Protein AF-A0A3D5PY37-F1 (afdb_monomer_lite)

Secondary structure (DSSP, 8-state):
-EE--SSS--EEEEEE-TTS-EEEEE-S-SS--HHHHHHHHHH--SEEEE---SPPPPTT---

Radius of gyration: 12.94 Å; chains: 1; bounding box: 30×26×28 Å

Sequence (63 aa):
PLPLNHSRLTFGYAIGHRSGARFAYLTDTLGLPEESADFLRQWCPNHIAVDCSHPPADVSGKA

pLDDT: mean 92.04, std 12.64, range [45.09, 98.38]

Structure (mmCIF, N/CA/C/O backbone):
data_AF-A0A3D5PY37-F1
#
_entry.id   AF-A0A3D5PY37-F1
#
loop_
_atom_site.group_PDB
_atom_site.id
_atom_site.type_symbol
_atom_site.label_atom_id
_atom_site.label_alt_id
_atom_site.label_comp_id
_atom_site.label_asym_id
_atom_site.label_entity_id
_atom_site.label_seq_id
_atom_site.pdbx_PDB_ins_code
_atom_site.Cartn_x
_atom_site.Cartn_y
_atom_site.Cartn_z
_atom_site.occupancy
_atom_site.B_iso_or_equiv
_atom_site.auth_seq_id
_atom_site.auth_comp_id
_atom_site.auth_asym_id
_atom_site.auth_atom_id
_atom_site.pdbx_PDB_model_num
ATOM 1 N N . PRO A 1 1 ? 1.765 6.852 5.942 1.00 88.25 1 PRO A N 1
ATOM 2 C CA . PRO A 1 1 ? 2.167 6.572 4.540 1.00 88.25 1 PRO A CA 1
ATOM 3 C C . PRO A 1 1 ? 3.000 5.290 4.541 1.00 88.25 1 PRO A C 1
ATOM 5 O O . PRO A 1 1 ? 3.712 5.078 5.518 1.00 88.25 1 PRO A O 1
ATOM 8 N N . LEU A 1 2 ? 2.870 4.440 3.524 1.00 96.88 2 LEU A N 1
ATOM 9 C CA . LEU A 1 2 ? 3.597 3.171 3.419 1.00 96.88 2 LEU A CA 1
ATOM 10 C C . LEU A 1 2 ? 4.660 3.288 2.323 1.00 96.88 2 LEU A C 1
ATOM 12 O O . LEU A 1 2 ? 4.282 3.560 1.186 1.00 96.88 2 LEU A O 1
ATOM 16 N N . PRO A 1 3 ? 5.959 3.116 2.608 1.00 97.44 3 PRO A N 1
ATOM 17 C CA . PRO A 1 3 ? 6.980 3.050 1.564 1.00 97.44 3 PRO A CA 1
ATOM 18 C C . PRO A 1 3 ? 6.686 1.923 0.564 1.00 97.44 3 PRO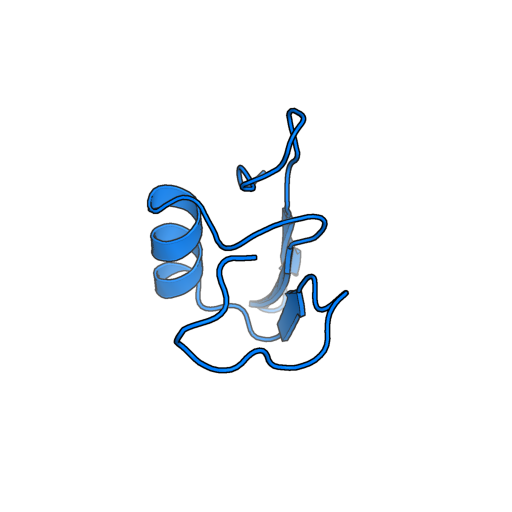 A C 1
ATOM 20 O O . PRO A 1 3 ? 6.283 0.830 0.968 1.00 97.44 3 PRO A O 1
ATOM 23 N N . LEU A 1 4 ? 6.889 2.180 -0.730 1.00 97.56 4 LEU A N 1
ATOM 24 C CA . LEU A 1 4 ? 6.703 1.204 -1.808 1.00 97.56 4 LEU A CA 1
ATOM 25 C C . LEU A 1 4 ? 8.010 0.965 -2.572 1.00 97.56 4 LEU A C 1
ATOM 27 O O . LEU A 1 4 ? 8.829 1.871 -2.722 1.00 97.56 4 LEU A O 1
ATOM 31 N N . ASN A 1 5 ? 8.191 -0.259 -3.074 1.00 96.50 5 ASN A N 1
ATOM 32 C CA . ASN A 1 5 ? 9.328 -0.614 -3.920 1.00 96.50 5 ASN A CA 1
ATOM 33 C C . ASN A 1 5 ? 9.086 -0.065 -5.323 1.00 96.50 5 ASN A C 1
ATOM 35 O O . ASN A 1 5 ? 8.292 -0.629 -6.078 1.00 96.50 5 ASN A O 1
ATOM 39 N N . HIS A 1 6 ? 9.752 1.034 -5.665 1.00 96.25 6 HIS A N 1
ATOM 40 C CA . HIS A 1 6 ? 9.647 1.660 -6.976 1.00 96.25 6 HIS A CA 1
ATOM 41 C C . HIS A 1 6 ? 10.948 2.392 -7.347 1.00 96.25 6 HIS A C 1
ATOM 43 O O . HIS A 1 6 ? 11.823 2.612 -6.513 1.00 96.25 6 HIS A O 1
ATOM 49 N N . SER A 1 7 ? 11.074 2.801 -8.611 1.00 95.06 7 SER A N 1
ATOM 50 C CA . SER A 1 7 ? 12.241 3.537 -9.136 1.00 95.06 7 SER A CA 1
ATOM 51 C C . SER A 1 7 ? 12.407 4.958 -8.577 1.00 95.06 7 SER A C 1
ATOM 53 O O . SER A 1 7 ? 13.448 5.587 -8.760 1.00 95.06 7 SER A O 1
ATOM 55 N N . ARG A 1 8 ? 11.374 5.487 -7.918 1.00 95.69 8 ARG A N 1
ATOM 56 C CA . ARG A 1 8 ? 11.346 6.803 -7.272 1.00 95.69 8 ARG A CA 1
ATOM 57 C C . ARG A 1 8 ? 10.782 6.645 -5.866 1.00 95.69 8 ARG A C 1
ATOM 59 O O . ARG A 1 8 ? 10.194 5.613 -5.557 1.00 95.69 8 ARG A O 1
ATOM 66 N N . LEU A 1 9 ? 10.935 7.677 -5.037 1.00 96.25 9 LEU A N 1
ATOM 67 C CA . LEU A 1 9 ? 10.251 7.740 -3.750 1.00 96.25 9 LEU A CA 1
ATOM 68 C C . LEU A 1 9 ? 8.735 7.677 -3.983 1.00 96.25 9 LEU A C 1
ATOM 70 O O . LEU A 1 9 ? 8.136 8.642 -4.456 1.00 96.25 9 LEU A O 1
ATOM 74 N N . THR A 1 10 ? 8.146 6.536 -3.644 1.00 97.56 10 THR A N 1
ATOM 75 C CA . THR A 1 10 ? 6.728 6.245 -3.850 1.00 97.56 10 THR A CA 1
ATOM 76 C C . THR A 1 10 ? 6.111 5.814 -2.529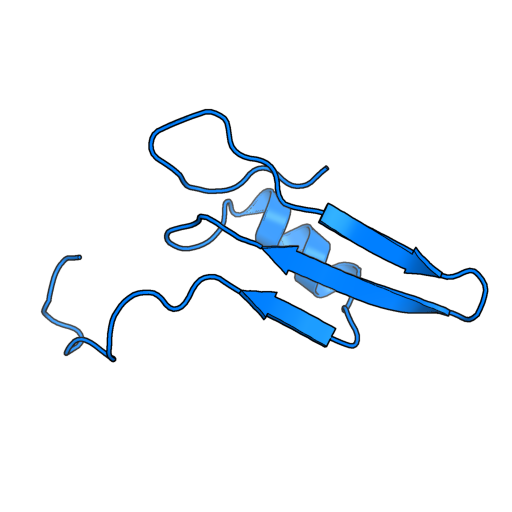 1.00 97.56 10 THR A C 1
ATOM 78 O O . THR A 1 10 ? 6.698 5.034 -1.774 1.00 97.56 10 THR A O 1
ATOM 81 N N . PHE A 1 11 ? 4.910 6.319 -2.257 1.00 98.00 11 PHE A N 1
ATOM 82 C CA . PHE A 1 11 ? 4.146 5.957 -1.074 1.00 98.00 11 PHE A CA 1
ATOM 83 C C . PHE A 1 11 ? 2.797 5.362 -1.450 1.00 98.00 11 PHE A C 1
ATOM 85 O O . PHE A 1 11 ? 2.066 5.909 -2.270 1.00 98.00 11 PHE A O 1
ATOM 92 N N . GLY A 1 12 ? 2.456 4.280 -0.767 1.00 97.81 12 GLY A N 1
ATOM 93 C CA . GLY A 1 12 ? 1.106 3.773 -0.638 1.00 97.81 12 GLY A CA 1
ATOM 94 C C . GLY A 1 12 ? 0.415 4.359 0.588 1.00 97.81 12 GLY A C 1
ATOM 95 O O . GLY A 1 12 ? 1.019 5.029 1.439 1.00 97.81 12 GLY A 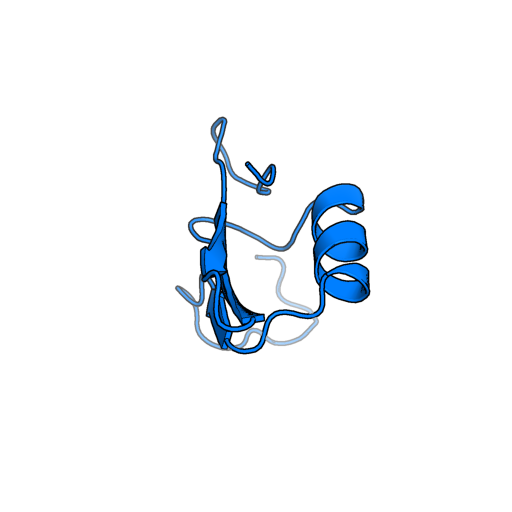O 1
ATOM 96 N N . TYR A 1 13 ? -0.876 4.068 0.708 1.00 98.06 13 TYR A N 1
ATOM 97 C CA . TYR A 1 13 ? -1.711 4.602 1.777 1.00 98.06 13 TYR A CA 1
ATOM 98 C C . TYR A 1 13 ? -2.555 3.510 2.426 1.00 98.06 13 TYR A C 1
ATOM 100 O O . TYR A 1 13 ? -3.272 2.777 1.753 1.00 98.06 13 TYR A O 1
ATOM 108 N N . ALA A 1 14 ? -2.496 3.453 3.756 1.00 97.81 14 ALA A N 1
ATOM 109 C CA . ALA A 1 14 ? -3.456 2.742 4.588 1.00 97.81 14 ALA A CA 1
ATOM 110 C C . ALA A 1 14 ? -4.534 3.735 5.034 1.00 97.81 14 ALA A C 1
ATOM 112 O O . ALA A 1 14 ? -4.265 4.657 5.807 1.00 97.81 14 ALA A O 1
ATOM 113 N N . ILE A 1 15 ? -5.742 3.579 4.503 1.00 97.62 15 ILE A N 1
ATOM 114 C CA . ILE A 1 15 ? -6.867 4.489 4.701 1.00 97.62 15 ILE A CA 1
ATOM 115 C C . ILE A 1 15 ? -7.870 3.805 5.627 1.00 97.62 15 ILE A C 1
ATOM 117 O O . ILE A 1 15 ? -8.520 2.827 5.256 1.00 97.62 15 ILE A O 1
ATOM 121 N N . GLY A 1 16 ? -7.972 4.311 6.854 1.00 97.06 16 GLY A N 1
ATOM 122 C CA . GLY A 1 16 ? -8.937 3.848 7.846 1.00 97.06 16 GLY A CA 1
ATOM 123 C C . GLY A 1 16 ? -10.158 4.762 7.916 1.00 97.06 16 GLY A C 1
ATOM 124 O O . GLY A 1 16 ? -10.023 5.980 8.027 1.00 97.06 16 GLY A O 1
ATOM 125 N N . HIS A 1 17 ? -11.352 4.176 7.907 1.00 95.88 17 HIS A N 1
ATOM 126 C CA . HIS A 1 17 ? -12.596 4.863 8.231 1.00 95.88 17 HIS A CA 1
ATOM 127 C C . HIS A 1 17 ? -12.953 4.657 9.708 1.00 95.88 17 HIS A C 1
ATOM 129 O O . HIS A 1 17 ? -12.665 3.614 10.296 1.00 95.88 17 HIS A O 1
ATOM 135 N N . ARG A 1 18 ? -13.656 5.624 10.310 1.00 94.50 18 ARG A N 1
ATOM 136 C CA . ARG A 1 18 ? -14.082 5.549 11.721 1.00 94.50 18 ARG A CA 1
ATOM 137 C C . ARG A 1 18 ? -15.013 4.370 12.015 1.00 94.50 18 ARG A C 1
ATOM 139 O O . ARG A 1 18 ? -15.058 3.912 13.147 1.00 94.50 18 ARG A O 1
ATOM 146 N N . SER A 1 19 ? -15.721 3.859 11.005 1.00 94.62 19 SER A N 1
ATOM 147 C CA . SER A 1 19 ? -16.556 2.653 11.131 1.00 94.62 19 SER A CA 1
ATOM 148 C C . SER A 1 19 ? -15.761 1.340 11.120 1.00 94.62 19 SER A C 1
ATOM 150 O O . SER A 1 19 ? -16.365 0.274 11.123 1.00 94.62 19 SER A O 1
ATOM 152 N N . GLY A 1 20 ? -14.426 1.396 11.049 1.00 94.25 20 GLY A N 1
ATOM 153 C CA . GLY A 1 20 ? -13.550 0.224 11.066 1.00 94.25 20 GLY A CA 1
ATOM 154 C C . GLY A 1 20 ? -13.163 -0.324 9.691 1.00 94.25 20 GLY A C 1
ATOM 155 O O . GLY A 1 20 ? -12.336 -1.234 9.639 1.00 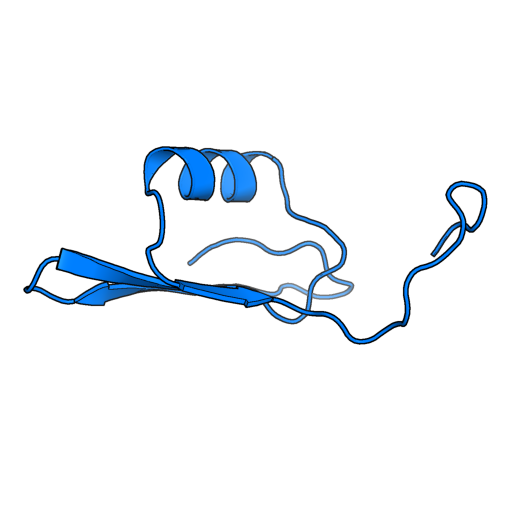94.25 20 GLY A O 1
ATOM 156 N N . ALA A 1 21 ? -13.697 0.233 8.596 1.00 96.69 21 ALA A N 1
ATOM 157 C CA . ALA A 1 21 ? -13.279 -0.130 7.243 1.00 96.69 21 ALA A CA 1
ATOM 158 C C . ALA A 1 21 ? -11.833 0.314 6.975 1.00 96.69 21 ALA A C 1
ATOM 160 O O . ALA A 1 21 ? -11.445 1.436 7.303 1.00 96.69 21 ALA A O 1
ATOM 161 N N . ARG A 1 22 ? -11.040 -0.575 6.379 1.00 98.12 22 ARG A N 1
ATOM 162 C CA . ARG A 1 22 ? -9.609 -0.406 6.121 1.00 98.12 22 ARG A CA 1
ATOM 163 C C . ARG A 1 22 ? -9.307 -0.723 4.664 1.00 98.12 22 ARG A C 1
ATOM 165 O O . ARG A 1 22 ? -9.504 -1.856 4.225 1.00 98.12 22 ARG A O 1
ATOM 172 N N . PHE A 1 23 ? -8.824 0.268 3.926 1.00 98.31 23 PHE A N 1
ATOM 173 C CA . PHE A 1 23 ? -8.444 0.138 2.523 1.00 98.31 23 PHE A CA 1
ATOM 174 C C . PHE A 1 23 ? -6.958 0.438 2.347 1.00 98.31 23 PHE A C 1
ATOM 176 O O . PHE A 1 23 ? -6.476 1.462 2.830 1.00 98.31 23 PHE A O 1
ATOM 183 N N . ALA A 1 24 ? -6.233 -0.446 1.666 1.00 98.38 24 ALA A N 1
ATOM 184 C CA . ALA A 1 24 ? -4.842 -0.222 1.289 1.00 98.38 24 ALA A CA 1
ATOM 185 C C . ALA A 1 24 ? -4.743 0.117 -0.205 1.00 98.38 24 ALA A C 1
ATOM 187 O O . ALA A 1 24 ? -5.250 -0.624 -1.043 1.00 98.38 24 ALA A O 1
ATOM 188 N N . TYR A 1 25 ? -4.073 1.220 -0.531 1.00 98.19 25 TYR A N 1
ATOM 189 C CA . TYR A 1 25 ? -3.782 1.647 -1.900 1.00 98.19 25 TYR A CA 1
ATOM 190 C C . TYR A 1 25 ? -2.273 1.547 -2.146 1.00 98.19 25 TYR A C 1
ATOM 192 O O . TYR A 1 25 ? -1.504 2.309 -1.554 1.00 98.19 25 TYR A O 1
ATOM 200 N N . LEU A 1 26 ? -1.854 0.569 -2.952 1.00 97.88 26 LEU A N 1
ATOM 201 C CA . LEU A 1 26 ? -0.467 0.109 -3.087 1.00 97.88 26 LEU A CA 1
ATOM 202 C C . LEU A 1 26 ? -0.019 0.129 -4.556 1.00 97.88 26 LEU A C 1
ATOM 204 O O . LEU A 1 26 ? 0.202 -0.916 -5.165 1.00 97.88 26 LEU A O 1
ATOM 208 N N . THR A 1 27 ? 0.079 1.324 -5.132 1.00 96.25 27 THR A N 1
ATOM 209 C CA . THR A 1 27 ? 0.561 1.527 -6.506 1.00 96.25 27 THR A CA 1
ATOM 210 C C . THR A 1 27 ? 1.344 2.842 -6.590 1.00 96.25 27 THR A C 1
ATOM 212 O O . THR A 1 27 ? 1.010 3.797 -5.887 1.00 96.25 27 THR A O 1
ATOM 215 N N . ASP A 1 28 ? 2.406 2.945 -7.385 1.00 96.00 28 ASP A N 1
ATOM 216 C CA . ASP A 1 28 ? 3.006 1.893 -8.231 1.00 96.00 28 ASP A CA 1
ATOM 217 C C . ASP A 1 28 ? 4.080 1.122 -7.454 1.00 96.00 28 ASP A C 1
ATOM 219 O O . ASP A 1 28 ? 4.833 1.722 -6.676 1.00 96.00 28 ASP A O 1
ATOM 223 N N . THR A 1 29 ? 4.153 -0.207 -7.613 1.00 95.88 29 THR A N 1
ATOM 224 C CA . THR A 1 29 ? 5.112 -1.005 -6.833 1.00 95.88 29 THR A CA 1
ATOM 225 C C . THR A 1 29 ? 5.450 -2.384 -7.407 1.00 95.88 29 THR A C 1
ATOM 227 O O . THR A 1 29 ? 4.582 -3.113 -7.874 1.00 95.88 29 THR A O 1
ATOM 230 N N . LEU A 1 30 ? 6.723 -2.785 -7.285 1.00 94.44 30 LEU A N 1
ATOM 231 C CA . LEU A 1 30 ? 7.191 -4.149 -7.549 1.00 94.44 30 LEU A CA 1
ATOM 232 C C . LEU A 1 30 ? 7.508 -4.868 -6.227 1.00 94.44 30 LEU A C 1
ATOM 234 O O . LEU A 1 30 ? 8.593 -4.728 -5.655 1.00 94.44 30 LEU A O 1
ATOM 238 N N . GLY A 1 31 ? 6.542 -5.639 -5.728 1.00 92.50 31 GLY A N 1
ATOM 239 C CA . GLY A 1 31 ? 6.602 -6.199 -4.374 1.00 92.50 31 GLY A CA 1
ATOM 240 C C . GLY A 1 31 ? 6.483 -5.112 -3.299 1.00 92.50 31 GLY A C 1
ATOM 241 O O . GLY A 1 31 ? 6.147 -3.975 -3.597 1.00 92.50 31 GLY A O 1
ATOM 242 N N . LEU A 1 32 ? 6.748 -5.439 -2.034 1.00 96.31 32 LEU A N 1
ATOM 243 C CA . LEU A 1 32 ? 6.664 -4.481 -0.924 1.00 96.31 32 LEU A CA 1
ATOM 244 C C . LEU A 1 32 ? 7.943 -4.516 -0.078 1.00 96.31 32 LEU A C 1
ATOM 246 O O . LEU A 1 32 ? 8.515 -5.598 0.085 1.00 96.31 32 LEU A O 1
ATOM 250 N N . PRO A 1 33 ? 8.373 -3.380 0.504 1.00 97.25 33 PRO A N 1
ATOM 251 C CA . PRO A 1 33 ? 9.329 -3.393 1.605 1.00 97.25 33 PRO A CA 1
ATOM 252 C C . PRO A 1 33 ? 8.809 -4.252 2.763 1.00 97.25 33 PRO A C 1
ATOM 254 O O . PRO A 1 33 ? 7.602 -4.272 3.023 1.00 97.25 33 PRO A O 1
ATOM 257 N N . GLU A 1 34 ? 9.713 -4.919 3.481 1.00 97.38 34 GLU A N 1
ATOM 258 C CA . GLU A 1 34 ? 9.366 -5.814 4.596 1.00 97.38 34 GLU A CA 1
ATOM 259 C C . GLU A 1 34 ? 8.519 -5.104 5.663 1.00 97.38 34 GLU A C 1
ATOM 261 O O . GLU A 1 34 ? 7.461 -5.600 6.037 1.00 97.38 34 GLU A O 1
ATOM 266 N N . GLU A 1 35 ? 8.898 -3.881 6.042 1.00 97.00 35 GLU A N 1
ATOM 267 C CA . GLU A 1 35 ? 8.161 -3.064 7.015 1.00 97.00 35 GLU A CA 1
ATOM 268 C C . GLU A 1 35 ? 6.715 -2.778 6.570 1.00 97.00 35 GLU A C 1
ATOM 270 O O . GLU A 1 35 ? 5.769 -2.946 7.344 1.00 97.00 35 GLU A O 1
ATOM 275 N N . SER A 1 36 ? 6.519 -2.389 5.305 1.00 97.62 36 SER A N 1
ATOM 276 C CA . SER A 1 36 ? 5.185 -2.146 4.744 1.00 97.62 36 SER A CA 1
ATOM 277 C C . SER A 1 36 ? 4.353 -3.429 4.713 1.00 97.62 36 SER A C 1
ATOM 279 O O . SER A 1 36 ? 3.157 -3.395 5.009 1.00 97.62 36 SER A O 1
ATOM 281 N N . ALA A 1 37 ? 4.971 -4.565 4.377 1.00 97.75 37 ALA A N 1
ATOM 282 C CA . ALA A 1 37 ? 4.306 -5.862 4.366 1.00 97.75 37 ALA A CA 1
ATOM 283 C C . ALA A 1 37 ? 3.888 -6.303 5.779 1.00 97.75 37 ALA A C 1
ATOM 285 O O . ALA A 1 37 ? 2.754 -6.746 5.972 1.00 97.75 37 ALA A O 1
ATOM 286 N N . ASP A 1 38 ? 4.757 -6.137 6.774 1.00 98.31 38 ASP A N 1
ATOM 287 C CA . ASP A 1 38 ? 4.474 -6.489 8.166 1.00 98.31 38 ASP A CA 1
ATOM 288 C C . ASP A 1 38 ? 3.398 -5.602 8.778 1.00 98.31 38 ASP A C 1
ATOM 290 O O . ASP A 1 38 ? 2.470 -6.111 9.416 1.00 98.31 38 ASP A O 1
ATOM 294 N N . PHE A 1 39 ? 3.450 -4.296 8.508 1.00 98.19 39 PHE A N 1
ATOM 295 C CA . PHE A 1 39 ? 2.377 -3.386 8.884 1.00 98.19 39 PHE A CA 1
ATOM 296 C C . PHE A 1 39 ? 1.038 -3.840 8.294 1.00 98.19 39 PHE A C 1
ATOM 298 O O . PHE A 1 39 ? 0.052 -3.927 9.020 1.00 98.19 39 PHE A O 1
ATOM 305 N N . LEU A 1 40 ? 0.978 -4.164 6.997 1.00 98.00 40 LEU A N 1
ATOM 306 C CA . LEU A 1 40 ? -0.269 -4.577 6.344 1.00 98.00 40 LEU A CA 1
ATOM 307 C C . LEU A 1 40 ? -0.810 -5.901 6.897 1.00 98.00 40 LEU A C 1
ATOM 309 O O . LEU A 1 40 ? -2.024 -6.030 7.058 1.00 98.00 40 LEU A O 1
ATOM 313 N N . ARG A 1 41 ? 0.062 -6.861 7.237 1.00 97.94 41 ARG A N 1
ATOM 314 C CA . ARG A 1 41 ? -0.334 -8.123 7.890 1.00 97.94 41 ARG A CA 1
ATOM 315 C C . ARG A 1 41 ? -0.981 -7.876 9.251 1.00 97.94 41 ARG A C 1
ATOM 317 O O . ARG A 1 41 ? -2.008 -8.4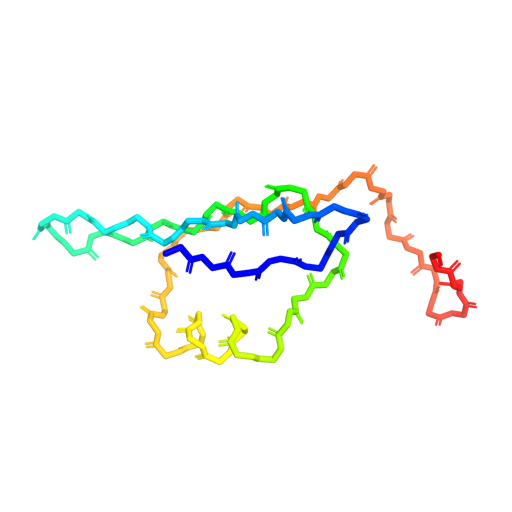75 9.551 1.00 97.94 41 ARG A O 1
ATOM 324 N N . GLN A 1 42 ? -0.407 -6.979 10.051 1.00 97.94 42 GLN A N 1
ATOM 325 C CA . GLN A 1 42 ? -0.926 -6.641 11.381 1.00 97.94 42 GLN A CA 1
ATOM 326 C C . GLN A 1 42 ? -2.189 -5.774 11.304 1.00 97.94 42 GLN A C 1
ATOM 328 O O . GLN A 1 42 ? -3.166 -6.016 12.009 1.00 97.94 42 GLN A O 1
ATOM 333 N N . TRP A 1 43 ? -2.190 -4.773 10.422 1.00 97.81 43 TRP A N 1
ATOM 334 C CA . TRP A 1 43 ? -3.300 -3.841 10.237 1.00 97.81 43 TRP A CA 1
ATOM 335 C C . TRP A 1 43 ? -4.506 -4.493 9.546 1.00 97.81 43 TRP A C 1
ATOM 337 O O . TRP A 1 43 ? -5.638 -4.053 9.743 1.00 97.81 43 TRP A O 1
ATOM 347 N N . CYS A 1 44 ? -4.282 -5.570 8.784 1.00 97.62 44 CYS A N 1
ATOM 348 C CA . CYS A 1 44 ? -5.296 -6.445 8.196 1.00 97.62 44 CYS A CA 1
ATOM 349 C C . CYS A 1 44 ? -6.361 -5.664 7.396 1.00 97.62 44 CYS A C 1
ATOM 351 O O . CYS A 1 44 ? -7.492 -5.500 7.866 1.00 97.62 44 CYS A O 1
ATOM 353 N N . PRO A 1 45 ? -6.019 -5.099 6.222 1.00 97.50 45 PRO A N 1
ATOM 354 C CA . PRO A 1 45 ? -6.968 -4.346 5.404 1.00 97.50 45 PRO A CA 1
ATOM 355 C C . PRO A 1 45 ? -8.153 -5.216 4.965 1.00 97.50 45 PRO A C 1
ATOM 357 O O . PRO A 1 45 ? -8.000 -6.402 4.688 1.00 97.50 45 PRO A O 1
ATOM 360 N N . ASN A 1 46 ? -9.338 -4.616 4.852 1.00 98.06 46 ASN A N 1
ATOM 361 C CA . ASN A 1 46 ? -10.509 -5.293 4.289 1.00 98.06 46 ASN A CA 1
ATOM 362 C C . ASN A 1 46 ? -10.416 -5.402 2.766 1.00 98.06 46 ASN A C 1
ATOM 364 O O . ASN A 1 46 ? -10.882 -6.370 2.172 1.00 98.06 46 ASN A O 1
ATOM 368 N N . HIS A 1 47 ? -9.833 -4.379 2.146 1.00 97.81 47 HIS A N 1
ATOM 369 C CA . HIS A 1 47 ? -9.732 -4.238 0.704 1.00 97.81 47 HIS A CA 1
ATOM 370 C C . HIS A 1 47 ? -8.354 -3.691 0.338 1.00 97.81 47 HIS A C 1
ATOM 372 O O . HIS A 1 47 ? -7.787 -2.872 1.068 1.00 97.81 47 HIS A O 1
ATOM 378 N N . ILE A 1 48 ? -7.829 -4.131 -0.802 1.00 97.81 48 ILE A N 1
ATOM 379 C CA . ILE A 1 48 ? -6.522 -3.722 -1.312 1.00 97.81 48 ILE A CA 1
ATOM 380 C C . ILE A 1 48 ? -6.671 -3.405 -2.799 1.00 97.81 48 ILE A C 1
ATOM 382 O O . ILE A 1 48 ? -7.184 -4.228 -3.552 1.00 97.81 48 ILE A O 1
ATOM 386 N N . ALA A 1 49 ? -6.210 -2.229 -3.215 1.00 97.62 49 ALA A N 1
ATOM 387 C CA . ALA A 1 49 ? -5.845 -1.962 -4.600 1.00 97.62 49 ALA A CA 1
ATOM 388 C C . ALA A 1 49 ? -4.326 -2.096 -4.716 1.00 97.62 49 ALA A C 1
ATOM 390 O O . ALA A 1 49 ? -3.592 -1.453 -3.963 1.00 97.62 49 ALA A O 1
ATOM 391 N N . VAL A 1 50 ? -3.868 -2.950 -5.625 1.00 95.31 50 VAL A N 1
ATOM 392 C CA . VAL A 1 50 ? -2.452 -3.275 -5.815 1.00 95.31 50 VAL A CA 1
ATOM 393 C C . VAL A 1 50 ? -2.085 -3.144 -7.284 1.00 95.31 50 VAL A C 1
ATOM 395 O O . VAL A 1 50 ? -2.910 -3.423 -8.155 1.00 95.31 50 VAL A O 1
ATOM 398 N N . ASP A 1 51 ? -0.852 -2.721 -7.537 1.00 94.19 51 ASP A N 1
ATOM 399 C CA . ASP A 1 51 ? -0.264 -2.722 -8.872 1.00 94.19 51 ASP A CA 1
ATOM 400 C C . ASP A 1 51 ? -0.261 -4.144 -9.466 1.00 94.19 51 ASP A C 1
ATOM 402 O O . ASP A 1 51 ? 0.227 -5.101 -8.861 1.00 94.19 51 ASP A O 1
ATOM 406 N N . CYS A 1 52 ? -0.851 -4.281 -10.652 1.00 93.38 52 CYS A N 1
ATOM 407 C CA . CYS A 1 52 ? -0.910 -5.520 -11.424 1.00 93.38 52 CYS A CA 1
ATOM 408 C C . CYS A 1 52 ? -0.754 -5.202 -12.919 1.00 93.38 52 CYS A C 1
ATOM 410 O O . CYS A 1 52 ? -1.556 -5.601 -13.760 1.00 93.38 52 CYS A O 1
ATOM 412 N N . SER A 1 53 ? 0.271 -4.412 -13.244 1.00 92.31 53 SER A N 1
ATOM 413 C CA . SER A 1 53 ? 0.505 -3.914 -14.606 1.00 92.31 53 SER A CA 1
ATOM 414 C C . SER A 1 53 ? 0.903 -4.995 -15.624 1.00 92.31 53 SER A C 1
ATOM 416 O O . SER A 1 53 ? 0.781 -4.777 -16.828 1.00 92.31 53 SER A O 1
ATOM 418 N N . HIS A 1 54 ? 1.371 -6.161 -15.166 1.00 88.94 54 HIS A N 1
ATOM 419 C CA . HIS A 1 54 ? 1.873 -7.243 -16.018 1.00 88.94 54 HIS A CA 1
ATOM 420 C C . HIS A 1 54 ? 1.077 -8.542 -15.811 1.00 88.94 54 HIS A C 1
ATOM 422 O O . HIS A 1 54 ? 0.624 -8.807 -14.694 1.00 88.94 54 HIS A O 1
ATOM 428 N N . PRO A 1 55 ? 0.924 -9.381 -16.856 1.00 90.25 55 PRO A N 1
ATOM 429 C CA . PRO A 1 55 ? 0.352 -10.716 -16.703 1.00 90.25 55 PRO A CA 1
ATOM 430 C C . PRO A 1 55 ? 1.247 -11.607 -15.818 1.00 90.25 55 PRO A C 1
ATOM 432 O O . PRO A 1 55 ? 2.427 -11.297 -15.634 1.00 90.25 55 PRO A O 1
ATOM 435 N N . PRO A 1 56 ? 0.730 -12.736 -15.294 1.00 88.69 56 PRO A N 1
ATOM 436 C CA . PRO A 1 56 ? 1.538 -13.686 -14.533 1.00 88.69 56 PRO A CA 1
ATOM 437 C C . PRO A 1 56 ? 2.751 -14.163 -15.343 1.00 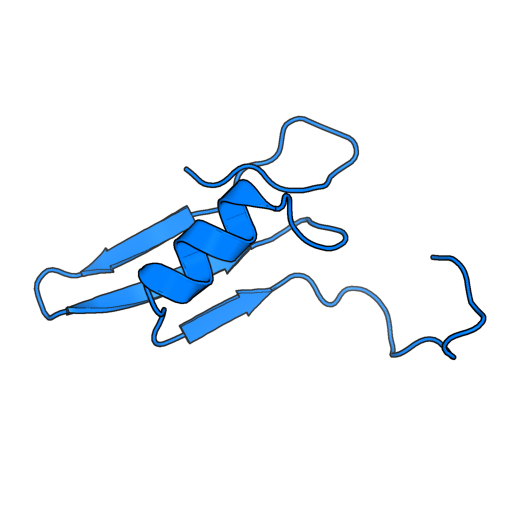88.69 56 PRO A C 1
ATOM 439 O O . PRO A 1 56 ? 2.594 -14.678 -16.449 1.00 88.69 56 PRO A O 1
ATOM 442 N N . ALA A 1 57 ? 3.953 -13.992 -14.793 1.00 76.31 57 ALA A N 1
ATOM 443 C CA . ALA A 1 57 ? 5.183 -14.526 -15.368 1.00 76.31 57 ALA A CA 1
ATOM 444 C C . ALA A 1 57 ? 5.491 -15.908 -14.774 1.00 76.31 57 ALA A C 1
ATOM 446 O O . ALA A 1 57 ? 5.206 -16.164 -13.602 1.00 76.31 57 ALA A O 1
ATOM 447 N N . ASP A 1 58 ? 6.091 -16.791 -15.576 1.00 73.62 58 ASP A N 1
ATOM 448 C CA . ASP A 1 58 ? 6.638 -18.054 -15.076 1.00 73.62 58 ASP A CA 1
ATOM 449 C C . ASP A 1 58 ? 7.720 -17.769 -14.027 1.00 73.62 58 ASP A C 1
ATOM 451 O O . ASP A 1 58 ? 8.465 -16.799 -14.149 1.00 73.62 58 ASP A O 1
ATOM 455 N N . VAL A 1 59 ? 7.842 -18.621 -13.009 1.00 60.81 59 VAL A N 1
ATOM 456 C CA . VAL A 1 59 ? 8.708 -18.407 -11.824 1.00 60.81 59 VAL A CA 1
ATOM 457 C C . VAL A 1 59 ? 10.199 -18.199 -12.157 1.00 60.81 59 VAL A C 1
ATOM 459 O O . VAL A 1 59 ? 10.972 -17.763 -11.307 1.00 60.81 59 VAL A O 1
ATOM 462 N N . SER A 1 60 ? 10.612 -18.501 -13.392 1.00 63.72 60 SER A N 1
ATOM 463 C CA . SER A 1 60 ? 11.958 -18.279 -13.935 1.00 63.72 60 SER A CA 1
ATOM 464 C C . SER A 1 60 ? 12.159 -16.915 -14.609 1.00 63.72 60 SER A C 1
ATOM 466 O O . SER A 1 60 ? 13.289 -16.553 -14.940 1.00 63.72 60 SER A O 1
ATOM 468 N N . GLY A 1 61 ? 11.085 -16.172 -14.864 1.00 45.09 61 GLY A N 1
ATOM 469 C CA . GLY A 1 61 ? 11.119 -14.854 -15.474 1.00 45.09 61 GLY A CA 1
ATOM 470 C C . GLY A 1 61 ? 11.457 -13.804 -14.430 1.00 45.09 61 GLY A C 1
ATOM 471 O O . GLY A 1 61 ? 10.601 -13.399 -13.649 1.00 45.09 61 GLY A O 1
ATOM 472 N N . LYS A 1 62 ? 12.710 -13.344 -14.423 1.00 45.59 62 LYS A N 1
ATOM 473 C CA . LYS A 1 62 ? 13.028 -12.042 -13.832 1.00 45.59 62 LYS A CA 1
ATOM 474 C C . LYS A 1 62 ? 12.112 -10.998 -14.478 1.00 45.59 62 LYS A C 1
ATOM 476 O O . LYS A 1 62 ? 12.116 -10.882 -15.704 1.00 45.59 62 LYS A O 1
ATOM 481 N N . ALA A 1 63 ? 11.344 -10.298 -13.648 1.00 46.94 63 ALA A N 1
ATOM 482 C CA . ALA A 1 63 ? 10.808 -8.989 -13.997 1.00 46.94 63 ALA A CA 1
ATOM 483 C C . ALA A 1 63 ? 11.963 -7.995 -14.193 1.00 46.94 63 ALA A C 1
ATOM 485 O O . ALA A 1 63 ? 12.991 -8.146 -13.486 1.00 46.94 63 ALA A O 1
#

Foldseek 3Di:
DFAAADPDGDDWDFDADPVGATETEAPDHDDGDPVSVVCCVVSPHPYYDYDDPDDDDDPPDDD